Protein AF-A0A9W9PLI8-F1 (afdb_monomer)

Structure (mmCIF, N/CA/C/O backbone):
data_AF-A0A9W9PLI8-F1
#
_entry.id   AF-A0A9W9PLI8-F1
#
loop_
_atom_site.group_PDB
_atom_site.id
_atom_site.type_symbol
_atom_site.label_atom_id
_atom_site.label_alt_id
_atom_site.label_comp_id
_atom_site.label_asym_id
_atom_site.label_entity_id
_atom_site.label_seq_id
_atom_site.pdbx_PDB_ins_code
_atom_site.Cartn_x
_atom_site.Cartn_y
_atom_site.Cartn_z
_atom_site.occupancy
_atom_site.B_iso_or_equiv
_atom_site.auth_seq_id
_atom_site.auth_comp_id
_atom_site.auth_asym_id
_atom_site.auth_atom_id
_atom_site.pdbx_PDB_model_num
ATOM 1 N N . MET A 1 1 ? 9.703 -9.832 -34.425 1.00 43.72 1 MET A N 1
ATOM 2 C CA . MET A 1 1 ? 8.664 -8.792 -34.604 1.00 43.72 1 MET A CA 1
ATOM 3 C C . MET A 1 1 ? 9.185 -7.507 -33.975 1.00 43.72 1 MET A C 1
ATOM 5 O O . MET A 1 1 ? 9.674 -7.605 -32.854 1.00 43.72 1 MET A O 1
ATOM 9 N N . PRO A 1 2 ? 9.189 -6.352 -34.662 1.00 47.00 2 PRO A N 1
ATOM 10 C CA . PRO A 1 2 ? 9.728 -5.130 -34.085 1.00 47.00 2 PRO A CA 1
ATOM 11 C C . PRO A 1 2 ? 8.734 -4.582 -33.061 1.00 47.00 2 PRO A C 1
ATOM 13 O O . PRO A 1 2 ? 7.545 -4.443 -33.341 1.00 47.00 2 PRO A O 1
ATOM 16 N N . TYR A 1 3 ? 9.243 -4.326 -31.860 1.00 49.88 3 TYR A N 1
ATOM 17 C CA . TYR A 1 3 ? 8.557 -3.645 -30.771 1.00 49.88 3 TYR A CA 1
ATOM 18 C C . TYR A 1 3 ? 8.078 -2.293 -31.315 1.00 49.88 3 TYR A C 1
ATOM 20 O O . TYR A 1 3 ? 8.884 -1.387 -31.521 1.00 49.88 3 TYR A O 1
ATOM 28 N N . ALA A 1 4 ? 6.787 -2.173 -31.630 1.00 55.09 4 ALA A N 1
ATOM 29 C CA . ALA A 1 4 ? 6.178 -0.880 -31.892 1.00 55.09 4 ALA A CA 1
ATOM 30 C C . ALA A 1 4 ? 6.455 -0.036 -30.648 1.00 55.09 4 ALA A C 1
ATOM 32 O O . ALA A 1 4 ? 5.964 -0.356 -29.564 1.00 55.09 4 ALA A O 1
ATOM 33 N 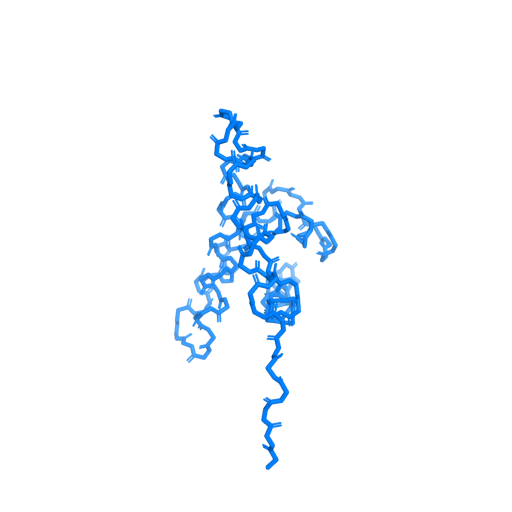N . ALA A 1 5 ? 7.350 0.943 -30.784 1.00 54.47 5 ALA A N 1
ATOM 34 C CA . ALA A 1 5 ? 7.805 1.777 -29.692 1.00 54.47 5 ALA A CA 1
ATOM 35 C C . ALA A 1 5 ? 6.570 2.372 -29.016 1.00 54.47 5 ALA A C 1
ATOM 37 O O . ALA A 1 5 ? 5.889 3.229 -29.581 1.00 54.47 5 ALA A O 1
ATOM 38 N N . ALA A 1 6 ? 6.253 1.864 -27.823 1.00 58.12 6 ALA A N 1
ATOM 39 C CA . ALA A 1 6 ? 5.240 2.452 -26.969 1.00 58.12 6 ALA A CA 1
ATOM 40 C C . ALA A 1 6 ? 5.519 3.966 -26.878 1.00 58.12 6 ALA A C 1
ATOM 42 O O . ALA A 1 6 ? 6.691 4.357 -26.940 1.00 58.12 6 ALA A O 1
ATOM 43 N N . PRO A 1 7 ? 4.500 4.834 -26.739 1.00 64.06 7 PRO A N 1
ATOM 44 C CA . PRO A 1 7 ? 4.666 6.288 -26.711 1.00 64.06 7 PRO A CA 1
ATOM 45 C C . PRO A 1 7 ? 5.276 6.763 -25.376 1.00 64.06 7 PRO A C 1
ATOM 47 O O . PRO A 1 7 ? 4.764 7.654 -24.702 1.00 64.06 7 PRO A O 1
ATOM 50 N N . LEU A 1 8 ? 6.404 6.160 -25.004 1.00 60.25 8 LEU A N 1
ATOM 51 C CA . LEU A 1 8 ? 7.262 6.451 -23.868 1.00 60.25 8 LEU A CA 1
ATOM 52 C C . LEU A 1 8 ? 7.647 7.937 -23.823 1.00 60.25 8 LEU A C 1
ATOM 54 O O . LEU A 1 8 ? 7.535 8.506 -22.743 1.00 60.25 8 LEU A O 1
ATOM 58 N N . PRO A 1 9 ? 7.957 8.628 -24.946 1.00 69.31 9 PRO A N 1
ATOM 59 C CA . PRO A 1 9 ? 8.263 10.059 -24.900 1.00 69.31 9 PRO A CA 1
ATOM 60 C C . PRO A 1 9 ? 7.057 10.908 -24.487 1.00 69.31 9 PRO A C 1
ATOM 62 O O . PRO A 1 9 ? 7.184 11.866 -23.730 1.00 69.31 9 PRO A O 1
ATOM 65 N N . LYS A 1 10 ? 5.853 10.532 -24.941 1.00 68.81 10 LYS A N 1
ATOM 66 C CA . LYS A 1 10 ? 4.618 11.233 -24.571 1.00 68.81 10 LYS A CA 1
ATOM 67 C C . LYS A 1 10 ? 4.297 11.031 -23.093 1.00 68.81 10 LYS A C 1
ATOM 69 O O . LYS A 1 10 ? 3.833 11.960 -22.437 1.00 68.81 10 LYS A O 1
ATOM 74 N N . LEU A 1 11 ? 4.576 9.837 -22.574 1.00 65.31 11 LEU A N 1
ATOM 75 C CA . LEU A 1 11 ? 4.446 9.528 -21.156 1.00 65.31 11 LEU A CA 1
ATOM 76 C C . LEU A 1 11 ? 5.444 10.335 -20.313 1.00 65.31 11 LEU A C 1
ATOM 78 O O . LEU A 1 11 ? 5.052 10.881 -19.285 1.00 65.31 11 LEU A O 1
ATOM 82 N N . THR A 1 12 ? 6.693 10.475 -20.766 1.00 77.38 12 THR A N 1
ATOM 83 C CA . THR A 1 12 ? 7.717 11.290 -20.093 1.00 77.38 12 THR A CA 1
ATOM 84 C C . THR A 1 12 ? 7.303 12.757 -19.989 1.00 77.38 12 THR A C 1
ATOM 86 O O . THR A 1 12 ? 7.422 13.348 -18.917 1.00 77.38 12 THR A O 1
ATOM 89 N N . GLU A 1 13 ? 6.751 13.332 -21.058 1.00 77.06 13 GLU A N 1
ATOM 90 C CA . GLU A 1 13 ? 6.260 14.716 -21.043 1.00 77.06 13 GLU A CA 1
ATOM 91 C C . GLU A 1 13 ? 5.070 14.901 -20.089 1.00 77.06 13 GLU A C 1
ATOM 93 O O . GLU A 1 13 ? 5.031 15.853 -19.308 1.00 77.06 13 GLU A O 1
ATOM 98 N N . LEU A 1 14 ? 4.126 13.954 -20.072 1.00 74.94 14 LEU A N 1
ATOM 99 C CA . LEU A 1 14 ? 2.987 14.006 -19.150 1.00 74.94 14 LEU A CA 1
ATOM 100 C C . LEU A 1 14 ? 3.422 13.851 -17.686 1.00 74.94 14 LEU A C 1
ATOM 102 O O . LEU A 1 14 ? 2.916 14.569 -16.823 1.00 74.94 14 LEU A O 1
ATOM 106 N N . LEU A 1 15 ? 4.391 12.973 -17.410 1.00 76.50 15 LEU A N 1
ATOM 107 C CA . LEU A 1 15 ? 4.984 12.813 -16.081 1.00 76.50 15 LEU A CA 1
ATOM 108 C C . LEU A 1 15 ? 5.663 14.102 -15.619 1.00 76.50 15 LEU A C 1
ATOM 110 O O . LEU A 1 15 ? 5.428 14.554 -14.500 1.00 76.50 15 LEU A O 1
ATOM 114 N N . LYS A 1 16 ? 6.457 14.729 -16.490 1.00 80.12 16 LYS A N 1
ATOM 115 C CA . LYS A 1 16 ? 7.177 15.968 -16.178 1.00 80.12 16 LYS A CA 1
ATOM 116 C C . LYS A 1 16 ? 6.218 17.112 -15.832 1.00 80.12 16 LYS A C 1
ATOM 118 O O . LYS A 1 16 ? 6.425 17.793 -14.831 1.00 80.12 16 LYS A O 1
ATOM 123 N N . ILE A 1 17 ? 5.136 17.279 -16.597 1.00 78.44 17 ILE A N 1
ATOM 124 C CA . ILE A 1 17 ? 4.108 18.306 -16.342 1.00 78.44 17 ILE A CA 1
ATOM 125 C C . ILE A 1 17 ? 3.394 18.063 -15.008 1.00 78.44 17 ILE A C 1
ATOM 127 O O . ILE A 1 17 ? 3.206 18.996 -14.224 1.00 78.44 17 ILE A O 1
ATOM 131 N N . GLN A 1 18 ? 3.016 16.816 -14.722 1.00 71.38 18 GLN A N 1
ATOM 132 C CA . GLN A 1 18 ? 2.336 16.463 -13.474 1.00 71.38 18 GLN A CA 1
ATOM 133 C C . GLN A 1 18 ? 3.243 16.693 -12.260 1.00 71.38 18 GLN A C 1
ATOM 135 O O . GLN A 1 18 ? 2.815 17.309 -11.288 1.00 71.38 18 GLN A O 1
ATOM 140 N N . ILE A 1 19 ? 4.516 16.294 -12.344 1.00 72.94 19 ILE A N 1
ATOM 141 C CA . ILE A 1 19 ? 5.511 16.511 -11.284 1.00 72.94 19 ILE A CA 1
ATOM 142 C C . ILE A 1 19 ? 5.690 18.005 -11.005 1.00 72.94 19 ILE A C 1
ATOM 144 O O . ILE A 1 19 ? 5.610 18.422 -9.853 1.00 72.94 19 ILE A O 1
ATOM 148 N N . LEU A 1 20 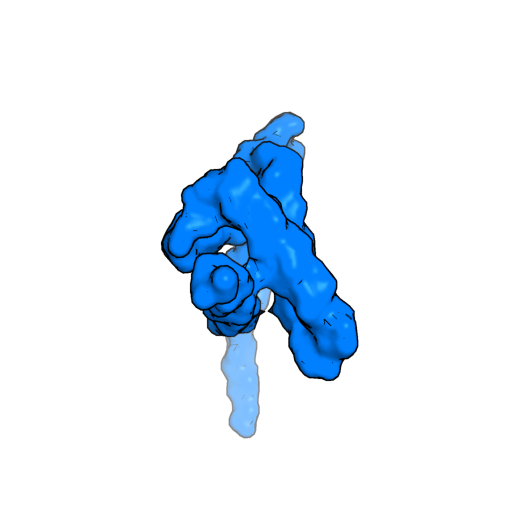? 5.865 18.829 -12.041 1.00 74.44 20 LEU A N 1
ATOM 149 C CA . LEU A 1 20 ? 6.019 20.277 -11.870 1.00 74.44 20 LEU A CA 1
ATOM 150 C C . LEU A 1 20 ? 4.762 20.928 -11.274 1.00 74.44 20 LEU A C 1
ATOM 152 O O . LEU A 1 20 ? 4.875 21.846 -10.466 1.00 74.44 20 LEU A O 1
ATOM 156 N N . THR A 1 21 ? 3.575 20.422 -11.614 1.00 67.38 21 THR A N 1
ATOM 157 C CA . THR A 1 21 ? 2.285 20.887 -11.067 1.00 67.38 21 THR A CA 1
ATOM 158 C C . THR A 1 21 ? 2.096 20.493 -9.598 1.00 67.38 21 THR A C 1
ATOM 160 O O . THR A 1 21 ? 1.515 21.240 -8.814 1.00 67.38 21 THR A O 1
ATOM 163 N N . ILE A 1 22 ? 2.589 19.316 -9.213 1.00 60.97 22 ILE A N 1
ATOM 164 C CA . ILE A 1 22 ? 2.547 18.817 -7.835 1.00 60.97 22 ILE A CA 1
ATOM 165 C C . ILE A 1 22 ? 3.559 19.569 -6.963 1.00 60.97 22 ILE A C 1
ATOM 167 O O . ILE A 1 22 ? 3.2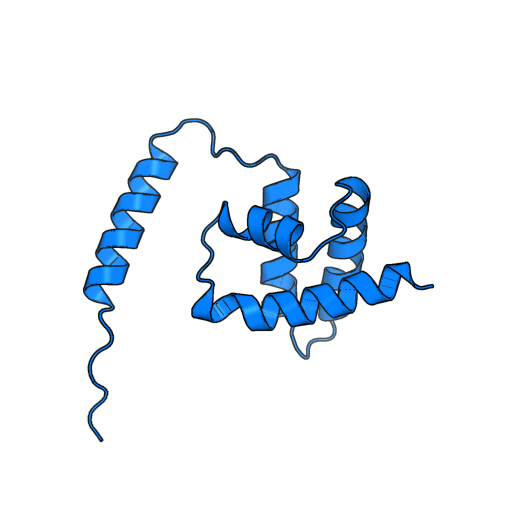10 19.991 -5.867 1.00 60.97 22 ILE A O 1
ATOM 171 N N . LEU A 1 23 ? 4.780 19.793 -7.460 1.00 63.28 23 LEU A N 1
ATOM 172 C CA . LEU A 1 23 ? 5.848 20.493 -6.733 1.00 63.28 23 LEU A CA 1
ATOM 173 C C . LEU A 1 23 ? 5.589 21.997 -6.563 1.00 63.28 23 LEU A C 1
ATOM 175 O O . LEU A 1 23 ? 6.115 22.608 -5.639 1.00 63.28 23 LEU A O 1
ATOM 179 N N . SER A 1 24 ? 4.781 22.598 -7.438 1.00 64.31 24 SER A N 1
ATOM 180 C CA . SER A 1 24 ? 4.368 24.005 -7.328 1.00 64.31 24 SER A CA 1
ATOM 181 C C . SER A 1 24 ? 3.204 24.222 -6.353 1.00 64.31 24 SER A C 1
ATOM 183 O O . SER A 1 24 ? 2.871 25.370 -6.054 1.00 64.31 24 SER A O 1
ATOM 185 N N . LYS A 1 25 ? 2.606 23.151 -5.810 1.00 55.25 25 LYS A N 1
ATOM 186 C CA . LYS A 1 25 ? 1.632 23.235 -4.717 1.00 55.25 25 LYS A CA 1
ATOM 187 C C . LYS A 1 25 ? 2.341 22.957 -3.384 1.00 55.25 25 LYS A C 1
ATOM 189 O O . LYS A 1 25 ? 2.861 21.861 -3.205 1.00 55.25 25 LYS A O 1
ATOM 194 N N . PRO A 1 26 ? 2.335 23.903 -2.423 1.00 51.44 26 PRO A N 1
ATOM 195 C CA . PRO A 1 26 ? 3.095 23.784 -1.171 1.00 51.44 26 PRO A CA 1
ATOM 196 C C . PRO A 1 26 ? 2.618 22.638 -0.267 1.00 51.44 26 PRO A C 1
ATOM 198 O O . PRO A 1 26 ? 3.327 22.236 0.648 1.00 51.44 26 PRO A O 1
ATOM 201 N N . PHE A 1 27 ? 1.434 22.091 -0.543 1.00 54.97 27 PHE A N 1
ATOM 202 C CA . PHE A 1 27 ? 0.893 20.909 0.104 1.00 54.97 27 PHE A CA 1
ATOM 203 C C . PHE A 1 27 ? 0.456 19.922 -0.977 1.00 54.97 27 PHE A C 1
ATOM 205 O O . PHE A 1 27 ? -0.511 20.165 -1.705 1.00 54.97 27 PHE A O 1
ATOM 212 N N . LEU A 1 28 ? 1.152 18.787 -1.075 1.00 56.19 28 LEU A N 1
ATOM 213 C CA . LEU A 1 28 ? 0.542 17.586 -1.635 1.00 56.19 28 LEU A CA 1
ATOM 214 C C . LEU A 1 28 ? -0.749 17.336 -0.834 1.00 56.19 28 LEU A C 1
ATOM 216 O O . LEU A 1 28 ? -0.686 17.327 0.395 1.00 56.19 28 LEU A O 1
ATOM 220 N N . PRO A 1 29 ? -1.915 17.138 -1.470 1.00 56.22 29 PRO A N 1
ATOM 221 C CA . PRO A 1 29 ? -3.177 16.858 -0.781 1.00 56.22 29 PRO A CA 1
ATOM 222 C C . PRO A 1 29 ? -3.214 15.406 -0.270 1.00 56.22 29 PRO A C 1
ATOM 224 O O . PRO A 1 29 ? -4.198 14.689 -0.450 1.00 56.22 29 PRO A O 1
ATOM 227 N N . LEU A 1 30 ? -2.103 14.944 0.299 1.00 59.78 30 LEU A N 1
ATOM 228 C CA . LEU A 1 30 ? -2.000 13.675 0.985 1.00 59.78 30 LEU A CA 1
ATOM 229 C C . LEU A 1 30 ? -1.739 13.956 2.454 1.00 59.78 30 LEU A C 1
ATOM 231 O O . LEU A 1 30 ? -0.725 14.537 2.835 1.00 59.78 30 LEU A O 1
ATOM 235 N N . ASP A 1 31 ? -2.684 13.518 3.265 1.00 78.62 31 ASP A N 1
ATOM 236 C CA . ASP A 1 31 ? -2.458 13.276 4.675 1.00 78.62 31 ASP A CA 1
ATOM 237 C C . ASP A 1 31 ? -1.354 12.219 4.855 1.00 78.62 31 ASP A C 1
ATOM 239 O O . ASP A 1 31 ? -1.100 11.378 3.987 1.00 78.62 31 ASP A O 1
ATOM 243 N N . ALA A 1 32 ? -0.675 12.247 6.006 1.00 82.06 32 ALA A N 1
ATOM 244 C CA . ALA A 1 32 ? 0.375 11.278 6.330 1.00 82.06 32 ALA A CA 1
ATOM 245 C C . ALA A 1 32 ? -0.115 9.819 6.196 1.00 82.06 32 ALA A C 1
ATOM 247 O O . ALA A 1 32 ? 0.655 8.932 5.833 1.00 82.06 32 ALA A O 1
ATOM 248 N N . GLN A 1 33 ? -1.412 9.593 6.423 1.00 86.75 33 GLN A N 1
ATOM 249 C CA . GLN A 1 33 ? -2.080 8.305 6.256 1.00 86.75 33 GLN A CA 1
ATOM 250 C C . GLN A 1 33 ? -2.128 7.857 4.791 1.00 86.75 33 GLN A C 1
ATOM 252 O O . GLN A 1 33 ? -1.754 6.723 4.499 1.00 86.75 33 GLN A O 1
ATOM 257 N N . GLY A 1 34 ? -2.512 8.728 3.851 1.00 89.19 34 GLY A N 1
ATOM 258 C CA . GLY A 1 34 ? -2.523 8.399 2.425 1.00 89.19 34 GLY A CA 1
ATOM 259 C C . GLY A 1 34 ? -1.134 8.064 1.879 1.00 89.19 34 GLY A C 1
ATOM 260 O O . GLY A 1 34 ? -0.992 7.131 1.086 1.00 89.19 34 GLY A O 1
ATOM 261 N N . ILE A 1 35 ? -0.098 8.768 2.351 1.00 89.19 35 ILE A N 1
ATOM 262 C CA . ILE A 1 35 ? 1.301 8.456 2.010 1.00 89.19 35 ILE A CA 1
ATOM 263 C C . ILE A 1 35 ? 1.694 7.088 2.568 1.00 89.19 35 ILE A C 1
ATOM 265 O O . ILE A 1 35 ? 2.265 6.270 1.847 1.00 89.19 35 ILE A O 1
ATOM 269 N N . LEU A 1 36 ? 1.372 6.815 3.834 1.00 90.44 36 LEU A N 1
ATOM 270 C CA . LEU A 1 36 ? 1.691 5.541 4.473 1.00 90.44 36 LEU A CA 1
ATOM 271 C C . LEU A 1 36 ? 1.000 4.364 3.769 1.00 90.44 36 LEU A C 1
ATOM 273 O O . LEU A 1 36 ? 1.654 3.363 3.478 1.00 90.44 36 LEU A O 1
ATOM 277 N N . ILE A 1 37 ? -0.283 4.511 3.424 1.00 93.62 37 ILE A N 1
ATOM 278 C CA . ILE A 1 37 ? -1.042 3.534 2.631 1.00 93.62 37 ILE A CA 1
ATOM 279 C C . ILE A 1 37 ? -0.336 3.265 1.298 1.00 93.62 37 ILE A C 1
ATOM 281 O O . ILE A 1 37 ? -0.144 2.107 0.921 1.00 93.62 37 ILE A O 1
ATOM 285 N N . TRP A 1 38 ? 0.096 4.315 0.596 1.00 93.81 38 TRP A N 1
ATOM 286 C CA . TRP A 1 38 ? 0.802 4.166 -0.675 1.00 93.81 38 TRP A CA 1
ATOM 287 C C . TRP A 1 38 ? 2.141 3.430 -0.515 1.00 93.81 38 TRP A C 1
ATOM 289 O O . TRP A 1 38 ? 2.392 2.466 -1.239 1.00 93.81 38 TRP A O 1
ATOM 299 N N . ILE A 1 39 ? 2.967 3.818 0.465 1.00 93.88 39 ILE A N 1
ATOM 300 C CA . ILE A 1 39 ? 4.276 3.192 0.728 1.00 93.88 39 ILE A CA 1
ATOM 301 C C . ILE A 1 39 ? 4.111 1.707 1.055 1.00 93.88 39 ILE A C 1
ATOM 303 O O . ILE A 1 39 ? 4.815 0.871 0.488 1.00 93.88 39 ILE A O 1
ATOM 307 N N . LEU A 1 40 ? 3.174 1.368 1.943 1.00 94.75 40 LEU A N 1
ATOM 308 C CA . LEU A 1 40 ? 2.904 -0.016 2.331 1.00 94.75 40 LEU A CA 1
ATOM 309 C C . LEU A 1 40 ? 2.381 -0.846 1.157 1.00 94.75 40 LEU A C 1
ATOM 311 O O . LEU A 1 40 ? 2.749 -2.010 1.024 1.00 94.75 40 LEU A O 1
ATOM 315 N N . THR A 1 41 ? 1.588 -0.242 0.272 1.00 95.88 41 THR A N 1
ATOM 316 C CA . THR A 1 41 ? 1.086 -0.913 -0.933 1.00 95.88 41 THR A CA 1
ATOM 317 C C . THR A 1 41 ? 2.213 -1.221 -1.911 1.00 95.88 41 THR A C 1
ATOM 319 O O . THR A 1 41 ? 2.352 -2.361 -2.350 1.00 95.88 41 THR A O 1
ATOM 322 N N . VAL A 1 42 ? 3.050 -0.233 -2.240 1.00 94.00 42 VAL A N 1
ATOM 323 C CA . VAL A 1 42 ? 4.192 -0.435 -3.148 1.00 94.00 42 VAL A CA 1
ATOM 324 C C . VAL A 1 42 ? 5.189 -1.422 -2.546 1.00 94.00 42 VAL A C 1
ATOM 326 O O . VAL A 1 42 ? 5.633 -2.337 -3.237 1.00 94.00 42 VAL A O 1
ATOM 329 N N . GLY A 1 43 ? 5.492 -1.290 -1.253 1.00 92.62 43 GLY A N 1
ATOM 330 C CA . GLY A 1 43 ? 6.340 -2.233 -0.528 1.00 92.62 43 GLY A CA 1
ATOM 331 C C . GLY A 1 43 ? 5.772 -3.651 -0.542 1.00 92.62 43 GLY A C 1
ATOM 332 O O . GLY A 1 43 ? 6.501 -4.593 -0.837 1.00 92.62 43 GLY A O 1
ATOM 333 N N . GLY A 1 44 ? 4.462 -3.800 -0.332 1.00 94.81 44 GLY A N 1
ATOM 334 C CA . GLY A 1 44 ? 3.761 -5.077 -0.434 1.00 94.81 44 GLY A CA 1
ATOM 335 C C . GLY A 1 44 ? 3.864 -5.692 -1.828 1.00 94.81 44 GLY A C 1
ATOM 336 O O . GLY A 1 44 ? 4.203 -6.868 -1.941 1.00 94.81 44 GLY A O 1
ATOM 337 N N . ILE A 1 45 ? 3.651 -4.901 -2.885 1.00 93.25 45 ILE A N 1
ATOM 338 C CA . ILE A 1 45 ? 3.791 -5.336 -4.286 1.00 93.25 45 ILE A CA 1
ATOM 339 C C . ILE A 1 45 ? 5.213 -5.824 -4.575 1.00 93.25 45 ILE A C 1
ATOM 341 O O . ILE A 1 45 ? 5.376 -6.911 -5.121 1.00 93.25 45 ILE A O 1
ATOM 345 N N . VAL A 1 46 ? 6.235 -5.053 -4.191 1.00 93.62 46 VAL A N 1
ATOM 346 C CA . VAL A 1 46 ? 7.647 -5.415 -4.408 1.00 93.62 46 VAL A CA 1
ATOM 347 C C . VAL A 1 46 ? 8.050 -6.635 -3.576 1.00 93.62 46 VAL A C 1
ATOM 349 O O . VAL A 1 46 ? 8.866 -7.436 -4.016 1.00 93.62 46 VAL A O 1
ATOM 352 N N . ALA A 1 47 ? 7.465 -6.801 -2.390 1.00 93.44 47 ALA A N 1
ATOM 353 C CA . ALA A 1 47 ? 7.717 -7.929 -1.502 1.00 93.44 47 ALA A CA 1
ATOM 354 C C . ALA A 1 47 ? 6.987 -9.221 -1.913 1.00 93.44 47 ALA A C 1
ATOM 356 O O . ALA A 1 47 ? 7.000 -10.170 -1.126 1.00 93.44 47 ALA A O 1
ATOM 357 N N . VAL A 1 48 ? 6.348 -9.278 -3.089 1.00 90.75 48 VAL A N 1
ATOM 358 C CA . VAL A 1 48 ? 5.731 -10.510 -3.609 1.00 90.75 48 VAL A CA 1
ATOM 359 C C . VAL A 1 48 ? 6.730 -11.672 -3.582 1.00 90.75 48 VAL A C 1
ATOM 361 O O . VAL A 1 48 ? 7.914 -11.480 -3.848 1.00 90.75 48 VAL A O 1
ATOM 364 N N . ASP A 1 49 ? 6.264 -12.854 -3.177 1.00 89.94 49 ASP A N 1
ATOM 365 C CA . ASP A 1 49 ? 7.077 -14.071 -3.012 1.00 89.94 49 ASP A CA 1
ATOM 366 C C . ASP A 1 49 ? 8.267 -13.942 -2.041 1.00 89.94 49 ASP A C 1
ATOM 368 O O . ASP A 1 49 ? 9.191 -14.755 -2.050 1.00 89.94 49 ASP A O 1
ATOM 372 N N . THR A 1 50 ? 8.244 -12.942 -1.154 1.00 93.50 50 THR A N 1
ATOM 373 C CA . THR A 1 50 ? 9.229 -12.800 -0.076 1.00 93.50 50 THR A CA 1
ATOM 374 C C . THR A 1 50 ? 8.600 -13.021 1.294 1.00 93.50 50 THR A C 1
ATOM 376 O O . THR A 1 50 ? 7.438 -12.691 1.534 1.00 93.50 50 THR A O 1
ATOM 379 N N . GLU A 1 51 ? 9.416 -13.451 2.257 1.00 91.38 51 GLU A N 1
ATOM 380 C CA . GLU A 1 51 ? 9.028 -13.576 3.673 1.00 91.38 51 GLU A CA 1
ATOM 381 C C . GLU A 1 51 ? 8.594 -12.242 4.309 1.00 91.38 51 GLU A C 1
ATOM 383 O O . GLU A 1 51 ? 8.028 -12.218 5.399 1.00 91.38 51 GLU A O 1
ATOM 388 N N . LYS A 1 52 ? 8.838 -11.112 3.630 1.00 89.81 52 LYS A N 1
ATOM 389 C CA . LYS A 1 52 ? 8.451 -9.777 4.097 1.00 89.81 52 LYS A CA 1
ATOM 390 C C . LYS A 1 52 ? 7.004 -9.422 3.738 1.00 89.81 52 LYS A C 1
ATOM 392 O O . LYS A 1 52 ? 6.449 -8.523 4.369 1.00 89.81 52 LYS A O 1
ATOM 397 N N . ARG A 1 53 ? 6.374 -10.109 2.770 1.00 92.81 53 ARG A N 1
ATOM 398 C CA . ARG A 1 53 ? 4.989 -9.841 2.322 1.00 92.81 53 ARG A CA 1
ATOM 399 C C . ARG A 1 53 ? 3.986 -9.788 3.483 1.00 92.81 53 ARG 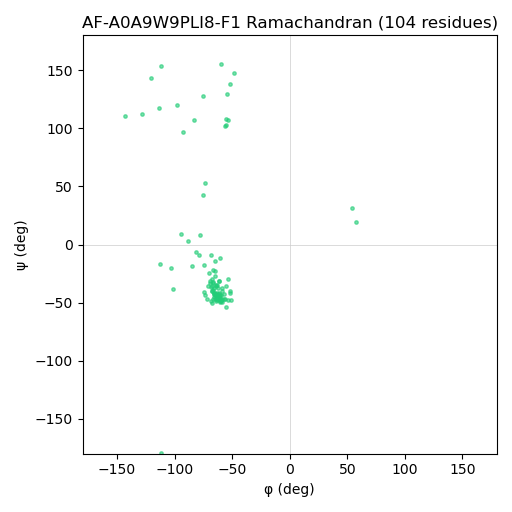A C 1
ATOM 401 O O . ARG A 1 53 ? 3.269 -8.790 3.559 1.00 92.81 53 ARG A O 1
ATOM 408 N N . PRO A 1 54 ? 3.962 -10.746 4.434 1.00 93.81 54 PRO A N 1
ATOM 409 C CA . PRO A 1 54 ? 2.978 -10.733 5.517 1.00 93.81 54 PRO A CA 1
ATOM 410 C C . PRO A 1 54 ? 3.075 -9.498 6.421 1.00 93.81 54 PRO A C 1
ATOM 412 O O . PRO A 1 54 ? 2.055 -9.022 6.912 1.00 93.81 54 PRO A O 1
ATOM 415 N N . TRP A 1 55 ? 4.279 -8.942 6.611 1.00 94.12 55 TRP A N 1
ATOM 416 C CA . TRP A 1 55 ? 4.474 -7.724 7.404 1.00 94.12 55 TRP A CA 1
ATOM 417 C C . TRP A 1 55 ? 3.809 -6.510 6.746 1.00 94.12 55 TRP A C 1
ATOM 419 O O . TRP A 1 55 ? 3.134 -5.736 7.424 1.00 94.12 55 TRP A O 1
ATOM 429 N N . PHE A 1 56 ? 3.948 -6.375 5.422 1.00 94.62 56 PHE A N 1
ATOM 430 C CA . PHE A 1 56 ? 3.275 -5.316 4.668 1.00 94.62 56 PHE A CA 1
ATOM 431 C C . PHE A 1 56 ? 1.759 -5.488 4.689 1.00 94.62 56 PHE A C 1
ATOM 433 O O . PHE A 1 56 ? 1.064 -4.503 4.906 1.00 94.62 56 PHE A O 1
ATOM 440 N N . VAL A 1 57 ? 1.253 -6.715 4.520 1.00 95.50 57 VAL A N 1
ATOM 441 C CA . VAL A 1 57 ? -0.192 -6.997 4.578 1.00 95.50 57 VAL A CA 1
ATOM 442 C C . VAL A 1 57 ? -0.753 -6.620 5.951 1.00 95.50 57 VAL A C 1
ATOM 444 O O . VAL A 1 57 ? -1.721 -5.873 6.010 1.00 95.50 57 VAL A O 1
ATOM 447 N N . ALA A 1 58 ? -0.114 -7.045 7.047 1.00 94.06 58 ALA A N 1
ATOM 448 C CA . ALA A 1 58 ? -0.559 -6.716 8.405 1.00 94.06 58 ALA A CA 1
ATOM 449 C C . ALA A 1 58 ? -0.574 -5.202 8.672 1.00 94.06 58 ALA A C 1
ATOM 451 O O . ALA A 1 58 ? -1.584 -4.655 9.100 1.00 94.06 58 ALA A O 1
ATOM 452 N N . ARG A 1 59 ? 0.520 -4.495 8.355 1.00 95.62 59 ARG A N 1
ATOM 453 C CA . ARG A 1 59 ? 0.591 -3.038 8.562 1.00 95.62 59 ARG A CA 1
ATOM 454 C C . ARG A 1 59 ? -0.361 -2.263 7.666 1.00 95.62 59 ARG A C 1
ATOM 456 O O . ARG A 1 59 ? -0.861 -1.217 8.074 1.00 95.62 59 ARG A O 1
ATOM 463 N N . LEU A 1 60 ? -0.599 -2.759 6.453 1.00 95.25 60 LEU A N 1
ATOM 464 C CA . LEU A 1 60 ? -1.588 -2.189 5.553 1.00 95.25 60 LEU A CA 1
ATOM 465 C C . LEU A 1 60 ? -3.005 -2.405 6.098 1.00 95.25 60 LEU A C 1
ATOM 467 O O . LEU A 1 60 ? -3.791 -1.467 6.048 1.00 95.25 60 LEU A O 1
ATOM 471 N N . GLY A 1 61 ? -3.293 -3.575 6.675 1.00 94.88 61 GLY A N 1
ATOM 472 C CA . GLY A 1 61 ? -4.531 -3.872 7.400 1.00 94.88 61 GLY A CA 1
ATOM 473 C C . GLY A 1 61 ? -4.808 -2.885 8.531 1.00 94.88 61 GLY A C 1
ATOM 474 O O . GLY A 1 61 ? -5.849 -2.227 8.514 1.00 94.88 61 GLY A O 1
ATOM 475 N N . ASP A 1 62 ? -3.838 -2.697 9.431 1.00 93.06 62 ASP A N 1
ATOM 476 C CA . ASP A 1 62 ? -3.948 -1.777 10.575 1.00 93.06 62 ASP A CA 1
ATOM 477 C C . ASP A 1 62 ? -4.348 -0.352 10.127 1.00 93.06 62 ASP A C 1
ATOM 479 O O . ASP A 1 62 ? -5.259 0.274 10.679 1.00 93.06 62 ASP A O 1
ATOM 483 N N . ILE A 1 63 ? -3.669 0.184 9.101 1.00 92.19 63 ILE A N 1
ATOM 484 C CA . ILE A 1 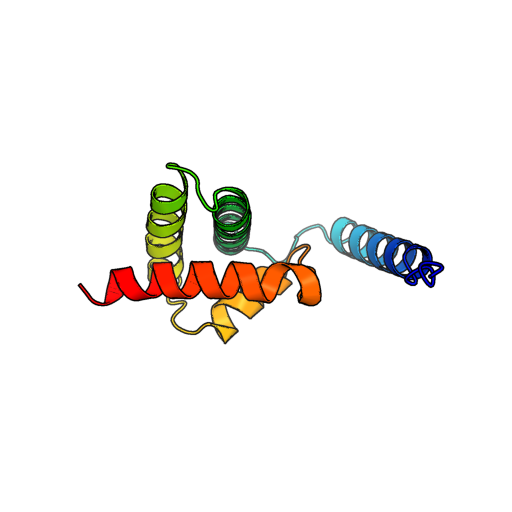63 ? -3.896 1.565 8.658 1.00 92.19 63 ILE A CA 1
ATOM 485 C C . ILE A 1 63 ? -5.215 1.712 7.889 1.00 92.19 63 ILE A C 1
ATOM 487 O O . ILE A 1 63 ? -5.930 2.688 8.122 1.00 92.19 63 ILE A O 1
ATOM 491 N N . VAL A 1 64 ? -5.580 0.765 7.014 1.00 93.69 64 VAL A N 1
ATOM 492 C CA . VAL A 1 64 ? -6.833 0.865 6.240 1.00 93.69 64 VAL A CA 1
ATOM 493 C C . VAL A 1 64 ? -8.057 0.694 7.134 1.00 93.69 64 VAL A C 1
ATOM 495 O O . VAL A 1 64 ? -9.051 1.389 6.918 1.00 93.69 64 VAL A O 1
ATOM 498 N N . GLU A 1 65 ? -7.962 -0.126 8.184 1.00 92.50 65 GLU A N 1
ATOM 499 C CA . GLU A 1 65 ? -8.989 -0.225 9.223 1.00 92.50 65 GLU A CA 1
ATOM 500 C C . GLU A 1 65 ? -9.128 1.096 9.991 1.00 92.50 65 GLU A C 1
ATOM 502 O O . GLU A 1 65 ? -10.232 1.639 10.084 1.00 92.50 65 GLU A O 1
ATOM 507 N N . SER A 1 66 ? -8.012 1.684 10.442 1.00 90.19 66 SER A N 1
ATOM 508 C CA . SER A 1 66 ? -8.029 2.972 11.154 1.00 90.19 66 SER A CA 1
ATOM 509 C C . SER A 1 66 ? -8.590 4.128 10.310 1.00 90.19 66 SER A C 1
ATOM 511 O O . SER A 1 66 ? -9.241 5.031 10.834 1.00 90.19 66 SER A O 1
ATOM 513 N N . CYS A 1 67 ? -8.391 4.075 8.990 1.00 88.38 67 CYS A N 1
ATOM 514 C CA . CYS A 1 67 ? -8.917 5.042 8.027 1.00 88.38 67 CYS A CA 1
ATOM 515 C C . CYS A 1 67 ? -10.328 4.688 7.519 1.00 88.38 67 CYS A C 1
ATOM 517 O O . CYS A 1 67 ? -10.851 5.392 6.654 1.00 88.38 67 CYS A O 1
ATOM 519 N N . SER A 1 68 ? -10.950 3.614 8.024 1.00 91.75 68 SER A N 1
ATOM 520 C CA . SER A 1 68 ? -12.261 3.115 7.578 1.00 91.75 68 SER A CA 1
ATOM 521 C C . SER A 1 68 ? -12.356 2.857 6.066 1.00 91.75 68 SER A C 1
ATOM 523 O O . SER A 1 68 ? -13.425 2.984 5.468 1.00 91.75 68 SER A O 1
ATOM 525 N N . VAL A 1 69 ? -11.246 2.469 5.437 1.00 93.19 69 VAL A N 1
ATOM 526 C CA . VAL A 1 69 ? -11.194 2.103 4.020 1.00 93.19 69 VAL A CA 1
ATOM 527 C C . VAL A 1 69 ? -11.631 0.649 3.900 1.00 93.19 69 VAL A C 1
ATOM 529 O O . VAL A 1 69 ? -10.905 -0.259 4.293 1.00 93.19 69 VAL A O 1
ATOM 532 N N . ARG A 1 70 ? -12.837 0.424 3.373 1.00 92.38 70 ARG A N 1
ATOM 533 C CA . ARG A 1 70 ? -13.460 -0.918 3.334 1.00 92.38 70 ARG A CA 1
ATOM 534 C C . ARG A 1 70 ? -13.612 -1.494 1.937 1.00 92.38 70 ARG A C 1
ATOM 536 O O . ARG A 1 70 ? -13.827 -2.688 1.772 1.00 92.38 70 ARG A O 1
ATOM 543 N N . GLU A 1 71 ? -13.506 -0.645 0.925 1.00 94.06 71 GLU A N 1
ATOM 544 C CA . GLU A 1 71 ? -13.760 -1.014 -0.461 1.00 94.06 71 GLU A CA 1
ATOM 545 C C . GLU A 1 71 ? -12.521 -0.780 -1.314 1.00 94.06 71 GLU A C 1
ATOM 547 O O . GLU A 1 71 ? -11.830 0.235 -1.178 1.00 94.06 71 GLU A O 1
ATOM 552 N N . TRP A 1 72 ? -12.308 -1.677 -2.276 1.00 94.25 72 TRP A N 1
ATOM 553 C CA . TRP A 1 72 ? -11.237 -1.552 -3.260 1.00 94.25 72 TRP A CA 1
ATOM 554 C C . TRP A 1 72 ? -11.242 -0.184 -3.960 1.00 94.25 72 TRP A C 1
ATOM 556 O O . TRP A 1 72 ? -10.193 0.431 -4.117 1.00 94.25 72 TRP A O 1
ATOM 566 N N . GLU A 1 73 ? -12.411 0.348 -4.326 1.00 94.88 73 GLU A N 1
ATOM 567 C CA . GLU A 1 73 ? -12.501 1.643 -5.014 1.00 94.88 73 GLU A CA 1
ATOM 568 C C . GLU A 1 73 ? -12.089 2.830 -4.129 1.00 94.88 73 GLU A C 1
ATOM 570 O O . GLU A 1 73 ? -11.557 3.824 -4.631 1.00 94.88 73 GLU A O 1
ATOM 575 N N . GLN A 1 74 ? -12.286 2.741 -2.811 1.00 93.75 74 GLN A N 1
ATOM 576 C CA . GLN A 1 74 ? -11.820 3.755 -1.859 1.00 93.75 74 GLN A CA 1
ATOM 577 C C . GLN A 1 74 ? -10.297 3.692 -1.728 1.00 93.75 74 GLN A C 1
ATOM 579 O O . GLN A 1 74 ? -9.618 4.712 -1.868 1.00 93.75 74 GLN A O 1
ATOM 584 N N . PHE A 1 75 ? -9.764 2.484 -1.558 1.00 94.00 75 PHE A N 1
ATOM 585 C CA . PHE A 1 75 ? -8.331 2.219 -1.493 1.00 94.00 75 PHE A CA 1
ATOM 586 C C . PHE A 1 75 ? -7.606 2.683 -2.764 1.00 94.00 75 PHE A C 1
ATOM 588 O O . PHE A 1 75 ? -6.673 3.486 -2.718 1.00 94.00 75 PHE A O 1
ATOM 595 N N . LYS A 1 76 ? -8.117 2.294 -3.932 1.00 93.81 76 LYS A N 1
ATOM 596 C CA . LYS A 1 76 ? -7.605 2.692 -5.246 1.00 93.81 76 LYS A CA 1
ATOM 597 C C . LYS A 1 76 ? -7.614 4.205 -5.453 1.00 93.81 76 LYS A C 1
ATOM 599 O O . LYS A 1 76 ? -6.690 4.759 -6.053 1.00 93.81 76 LYS A O 1
ATOM 604 N N . ARG A 1 77 ? -8.643 4.897 -4.953 1.00 91.56 77 ARG A N 1
ATOM 605 C CA . ARG A 1 77 ? -8.727 6.363 -5.010 1.00 91.56 77 ARG A CA 1
ATOM 606 C C . ARG A 1 77 ? -7.614 7.028 -4.208 1.00 91.56 77 ARG A C 1
ATOM 608 O O . ARG A 1 77 ? -7.141 8.070 -4.645 1.00 91.56 77 ARG A O 1
ATOM 615 N N . ILE A 1 78 ? -7.191 6.441 -3.086 1.00 90.88 78 ILE A N 1
ATOM 616 C CA . ILE A 1 78 ? -6.051 6.921 -2.289 1.00 90.88 78 ILE A CA 1
ATOM 617 C C . ILE A 1 78 ? -4.749 6.715 -3.069 1.00 90.88 78 ILE A C 1
ATOM 619 O O . ILE A 1 78 ? -3.992 7.667 -3.241 1.00 90.88 78 ILE A O 1
ATOM 623 N N . LEU A 1 79 ? -4.529 5.521 -3.628 1.00 91.12 79 LEU A N 1
ATOM 624 C CA . LEU A 1 79 ? -3.306 5.205 -4.381 1.00 91.12 79 LEU A CA 1
ATOM 625 C C . LEU A 1 79 ? -3.093 6.128 -5.587 1.00 91.12 79 LEU A C 1
ATOM 627 O O . LEU 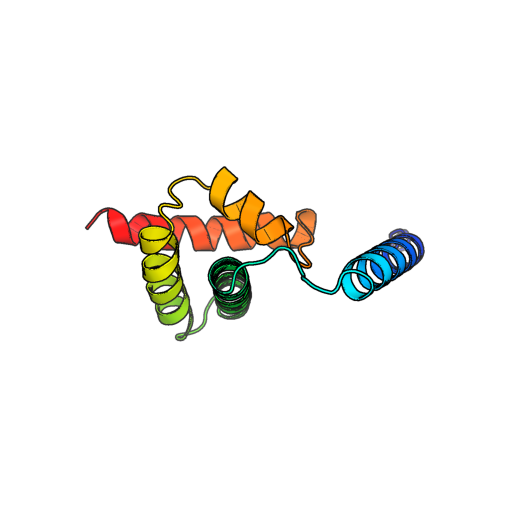A 1 79 ? -1.983 6.600 -5.823 1.00 91.12 79 LEU A O 1
ATOM 631 N N . ARG A 1 80 ? -4.174 6.455 -6.304 1.00 88.81 80 ARG A N 1
ATOM 632 C CA . ARG A 1 80 ? -4.159 7.370 -7.458 1.00 88.81 80 ARG A CA 1
ATOM 633 C C . ARG A 1 80 ? -3.868 8.833 -7.109 1.00 88.81 80 ARG A C 1
ATOM 635 O O . ARG A 1 80 ? -3.676 9.628 -8.026 1.00 88.81 80 ARG A O 1
ATOM 642 N N . ARG A 1 81 ? -3.838 9.210 -5.824 1.00 84.19 81 ARG A N 1
ATOM 643 C CA . ARG A 1 81 ? -3.398 10.554 -5.401 1.00 84.19 81 ARG A CA 1
ATOM 644 C C . ARG A 1 81 ? -1.879 10.724 -5.502 1.00 84.19 81 ARG A C 1
ATOM 646 O O . ARG A 1 81 ? -1.411 11.857 -5.516 1.00 84.19 81 ARG A O 1
ATOM 653 N N . MET A 1 82 ? -1.123 9.627 -5.586 1.00 79.88 82 MET A N 1
ATOM 654 C CA . MET A 1 82 ? 0.330 9.614 -5.786 1.00 79.88 82 MET A CA 1
ATOM 655 C C . MET A 1 82 ? 0.698 9.046 -7.162 1.00 79.88 82 MET A C 1
ATOM 657 O O . MET A 1 82 ? -0.174 8.682 -7.951 1.00 79.88 82 MET A O 1
ATOM 661 N N . LEU A 1 83 ? 2.003 8.968 -7.456 1.00 79.56 83 LEU A N 1
ATOM 662 C CA . LEU A 1 83 ? 2.516 8.341 -8.673 1.00 79.56 83 LEU A CA 1
ATOM 663 C C . LEU A 1 83 ? 2.008 6.892 -8.758 1.00 79.56 83 LEU A C 1
ATOM 665 O O . LEU A 1 83 ? 2.496 6.002 -8.063 1.00 79.56 83 LEU A O 1
ATOM 669 N N . TRP A 1 84 ? 0.996 6.671 -9.597 1.00 84.81 84 TRP A N 1
ATOM 670 C CA . TRP A 1 84 ? 0.334 5.383 -9.747 1.00 84.81 84 TRP A CA 1
ATOM 671 C C . TRP A 1 84 ? -0.046 5.146 -11.203 1.00 84.81 84 TRP A C 1
ATOM 673 O O . TRP A 1 84 ? -0.940 5.795 -11.749 1.00 84.81 84 TRP A O 1
ATOM 683 N N . LEU A 1 85 ? 0.625 4.191 -11.843 1.00 81.50 85 LEU A N 1
ATOM 684 C CA . LEU A 1 85 ? 0.285 3.767 -13.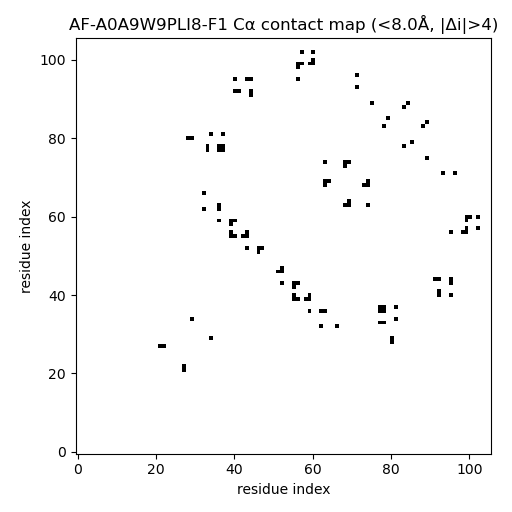193 1.00 81.50 85 LEU A CA 1
ATOM 685 C C . LEU A 1 85 ? -0.686 2.589 -13.105 1.00 81.50 85 LEU A C 1
ATOM 687 O O . LEU A 1 85 ? -0.269 1.446 -12.934 1.00 81.50 85 LEU A O 1
ATOM 691 N N . GLY A 1 86 ? -1.987 2.866 -13.221 1.00 81.56 86 GLY A N 1
ATOM 692 C CA . GLY A 1 86 ? -3.026 1.847 -13.025 1.00 81.56 86 GLY A CA 1
ATOM 693 C C . GLY A 1 86 ? -2.862 0.609 -13.916 1.00 81.56 86 GLY A C 1
ATOM 694 O O . GLY A 1 86 ? -3.061 -0.505 -13.450 1.00 81.56 86 GLY A O 1
ATOM 695 N N . SER A 1 87 ? -2.397 0.775 -15.158 1.00 79.25 87 SER A N 1
ATOM 696 C CA . SER A 1 87 ? -2.144 -0.346 -16.077 1.00 79.25 87 SER A CA 1
ATOM 697 C C . SER A 1 87 ? -1.032 -1.299 -15.626 1.00 79.25 87 SER A C 1
ATOM 699 O O . SER A 1 87 ? -1.015 -2.442 -16.068 1.00 79.25 87 SER A O 1
ATOM 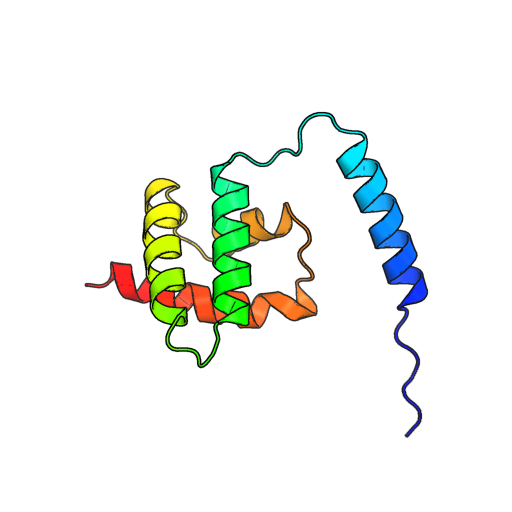701 N N . ALA A 1 88 ? -0.114 -0.847 -14.768 1.00 80.06 88 ALA A N 1
ATOM 702 C CA . ALA A 1 88 ? 0.981 -1.661 -14.247 1.00 80.06 88 ALA A CA 1
ATOM 703 C C . ALA A 1 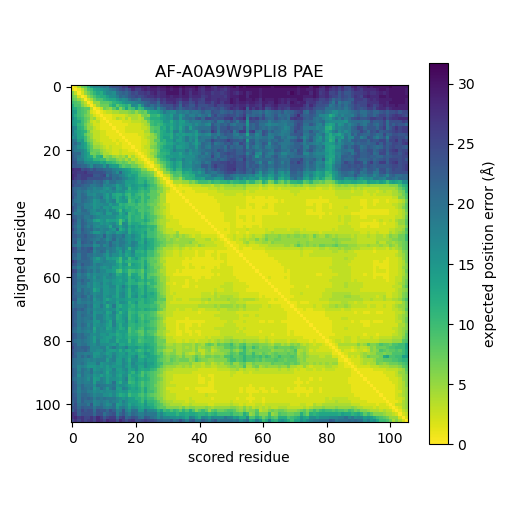88 ? 0.704 -2.157 -12.821 1.00 80.06 88 ALA A C 1
ATOM 705 O O . ALA A 1 88 ? 1.033 -3.291 -12.486 1.00 80.06 88 ALA A O 1
ATOM 706 N N . CYS A 1 89 ? 0.094 -1.315 -11.982 1.00 88.50 89 CYS A N 1
ATOM 707 C CA . CYS A 1 89 ? 0.019 -1.566 -10.545 1.00 88.50 89 CYS A CA 1
ATOM 708 C C . CYS A 1 89 ? -1.350 -2.066 -10.063 1.00 88.50 89 CYS A C 1
ATOM 710 O O . CYS A 1 89 ? -1.407 -2.656 -8.986 1.00 88.50 89 CYS A O 1
ATOM 712 N N . ASP A 1 90 ? -2.448 -1.864 -10.809 1.00 91.19 90 ASP A N 1
ATOM 713 C CA . ASP A 1 90 ? -3.797 -2.172 -10.299 1.00 91.19 90 ASP A CA 1
ATOM 714 C C . ASP A 1 90 ? -3.978 -3.668 -10.002 1.00 91.19 90 ASP A C 1
ATOM 716 O O . ASP A 1 90 ? -4.533 -4.008 -8.963 1.00 91.19 90 ASP A O 1
ATOM 720 N N . ALA A 1 91 ? -3.480 -4.562 -10.864 1.00 93.00 91 ALA A N 1
ATOM 721 C CA . ALA A 1 91 ? -3.605 -6.008 -10.655 1.00 93.00 91 ALA A CA 1
ATOM 722 C C . ALA A 1 91 ? -2.825 -6.481 -9.415 1.00 93.00 91 ALA A C 1
ATOM 724 O O . ALA A 1 91 ? -3.356 -7.210 -8.578 1.00 93.00 91 ALA A O 1
ATOM 725 N N . ALA A 1 92 ? -1.583 -6.013 -9.260 1.00 93.06 92 ALA A N 1
ATOM 726 C CA . ALA A 1 92 ? -0.741 -6.365 -8.121 1.00 93.06 92 ALA A CA 1
ATOM 727 C C . ALA A 1 92 ? -1.279 -5.781 -6.802 1.00 93.06 92 ALA A C 1
ATOM 729 O O . ALA A 1 92 ? -1.297 -6.466 -5.780 1.00 93.06 92 ALA A O 1
ATOM 730 N N . ALA A 1 93 ? -1.770 -4.538 -6.829 1.00 93.69 93 ALA A N 1
ATOM 731 C CA . ALA A 1 93 ? -2.405 -3.910 -5.675 1.00 93.69 93 ALA A CA 1
ATOM 732 C C . ALA A 1 93 ? -3.735 -4.568 -5.305 1.00 93.69 93 ALA A C 1
ATOM 734 O O . ALA A 1 93 ? -4.031 -4.679 -4.121 1.00 93.69 93 ALA A O 1
ATOM 735 N N . TYR A 1 94 ? -4.518 -5.025 -6.285 1.00 96.06 94 TYR A N 1
ATOM 736 C CA . TYR A 1 94 ? -5.754 -5.755 -6.017 1.00 96.06 94 TYR A CA 1
ATOM 737 C C . TYR A 1 94 ? -5.474 -7.097 -5.335 1.00 96.06 94 TYR A C 1
ATOM 739 O O . TYR A 1 94 ? -6.129 -7.422 -4.350 1.00 96.06 94 TYR A O 1
ATOM 747 N N . SER A 1 95 ? -4.455 -7.837 -5.785 1.00 95.75 95 SER A N 1
ATOM 748 C CA . SER A 1 95 ? -4.014 -9.066 -5.107 1.00 95.75 95 SER A CA 1
ATOM 749 C C . SER A 1 95 ? -3.629 -8.800 -3.649 1.00 95.75 95 SER A C 1
ATOM 751 O O . SER A 1 95 ? -4.085 -9.506 -2.753 1.00 95.75 95 SER A O 1
ATOM 753 N N . LEU A 1 96 ? -2.836 -7.750 -3.403 1.00 95.44 96 LEU A N 1
ATOM 754 C CA . LEU A 1 96 ? -2.458 -7.342 -2.048 1.00 95.44 96 LEU A CA 1
ATOM 755 C C . LEU A 1 96 ? -3.687 -6.942 -1.215 1.00 95.44 96 LEU A C 1
ATOM 757 O O . LEU A 1 96 ? -3.790 -7.306 -0.049 1.00 95.44 96 LEU A O 1
ATOM 761 N N . TRP A 1 97 ? -4.633 -6.214 -1.811 1.00 96.00 97 TRP A N 1
ATOM 762 C CA . TRP A 1 97 ? -5.872 -5.802 -1.155 1.00 96.00 97 TRP A CA 1
ATOM 763 C C . TRP A 1 97 ? -6.720 -7.000 -0.718 1.00 96.00 97 TRP A C 1
ATOM 765 O O . TRP A 1 97 ? -7.212 -7.014 0.407 1.00 96.00 97 TRP A O 1
ATOM 775 N N . VAL A 1 98 ? -6.846 -8.030 -1.560 1.00 96.19 98 VAL A N 1
ATOM 776 C CA . VAL A 1 98 ? -7.552 -9.269 -1.195 1.00 96.19 98 VAL A CA 1
ATOM 777 C C . VAL A 1 98 ? -6.905 -9.915 0.035 1.00 96.19 98 VAL A C 1
ATOM 779 O O . VAL A 1 98 ? -7.615 -10.229 0.988 1.00 96.19 98 VAL A O 1
ATOM 782 N N . GLU A 1 99 ? -5.573 -10.032 0.071 1.00 94.56 99 GLU A N 1
ATOM 783 C CA . GLU A 1 99 ? -4.841 -10.555 1.239 1.00 94.56 99 GLU A CA 1
ATOM 784 C C . GLU A 1 99 ? -5.124 -9.753 2.517 1.00 94.56 99 GLU A C 1
ATOM 786 O O . GLU A 1 99 ? -5.353 -10.345 3.571 1.00 94.56 99 GLU A O 1
ATOM 791 N N . VAL A 1 100 ? -5.159 -8.420 2.421 1.00 94.38 100 VAL A N 1
ATOM 792 C CA . VAL A 1 100 ? -5.505 -7.540 3.549 1.00 94.38 100 VAL A CA 1
ATOM 793 C C . VAL A 1 100 ? -6.938 -7.796 4.013 1.00 94.38 100 VAL A C 1
ATOM 795 O O . VAL A 1 100 ? -7.174 -7.988 5.202 1.00 94.38 100 VAL A O 1
ATOM 798 N N . THR A 1 101 ? -7.902 -7.874 3.092 1.00 92.38 101 THR A N 1
ATOM 799 C CA . THR A 1 101 ? -9.313 -8.076 3.465 1.00 92.38 101 THR A CA 1
ATOM 800 C C . THR A 1 101 ? -9.593 -9.427 4.122 1.00 92.38 101 THR A C 1
ATOM 802 O O . THR A 1 101 ? -10.497 -9.532 4.952 1.00 92.38 101 THR A O 1
ATOM 805 N N . LEU A 1 102 ? -8.790 -10.450 3.814 1.00 89.81 102 LEU A N 1
ATOM 806 C CA . LEU A 1 102 ? -8.873 -11.753 4.474 1.00 89.81 102 LEU A CA 1
ATOM 807 C C . LEU A 1 102 ? -8.468 -11.692 5.955 1.00 89.81 102 LEU A C 1
ATOM 809 O O . LEU A 1 102 ? -8.893 -12.553 6.724 1.00 89.81 102 LEU A O 1
ATOM 813 N N . GLN A 1 103 ? -7.693 -10.686 6.381 1.00 80.62 103 GLN A N 1
ATOM 814 C CA . GLN A 1 103 ? -7.337 -10.505 7.793 1.00 80.62 103 GLN A CA 1
ATOM 815 C C . GLN A 1 103 ? -8.535 -10.080 8.648 1.00 80.62 103 GLN A C 1
ATOM 817 O O . GLN A 1 103 ? -8.616 -10.489 9.799 1.00 80.62 103 GLN A O 1
ATOM 822 N N . PHE A 1 104 ? -9.489 -9.334 8.083 1.00 72.94 104 PHE A N 1
ATOM 823 C CA . PHE A 1 104 ? -10.680 -8.854 8.801 1.00 72.94 104 PHE A CA 1
ATOM 824 C C . PHE A 1 104 ? -11.773 -9.915 8.980 1.00 72.94 104 PHE A C 1
ATOM 826 O O . PHE A 1 104 ? -12.770 -9.667 9.649 1.00 72.94 104 PHE A O 1
ATOM 833 N N . SER A 1 105 ? -11.633 -11.074 8.329 1.00 59.62 105 SER A N 1
ATOM 834 C CA . SER A 1 105 ? -12.613 -12.170 8.390 1.00 59.62 105 SER A CA 1
ATOM 835 C C . SER A 1 105 ? -12.275 -13.226 9.455 1.00 59.62 105 SER A C 1
ATOM 837 O O . SER A 1 105 ? -12.894 -14.291 9.470 1.00 59.62 105 SER A O 1
ATOM 839 N N . LYS A 1 106 ? -11.280 -12.959 10.309 1.00 49.28 106 LYS A N 1
ATOM 840 C CA . LYS A 1 106 ? -10.933 -13.754 11.494 1.00 49.28 106 LYS A CA 1
ATOM 841 C C . LYS A 1 106 ? -11.393 -13.043 12.756 1.00 49.28 106 LYS A C 1
ATOM 843 O O . LYS A 1 106 ? -11.812 -13.771 13.679 1.00 49.28 106 LYS A O 1
#

Organism: NCBI:txid63820

Secondary structure (DSSP, 8-state):
------SHHHHHHHHHHHHHHHHTSSS-S--HHHHHHHHHHHHHHHTTTSTTHHHHHHHHHHHHHHTT--SHHHHHHHHTTSS--HHHHHHHHHHHHHHHHHHTT-

pLDDT: mean 82.48, std 14.55, range [43.72, 96.19]

Radius of gyration: 15.93 Å; Cα contacts (8 Å, |Δi|>4): 61; chains: 1; bounding box: 24×38×46 Å

Mean predicted aligned error: 10.01 Å

Sequence (106 aa):
MPYAAAPLPKLTELLKIQILTILSKPFLPLDAQGILIWILTVGGIVAVDTEKRPWFVARLGDIVESCSVREWEQFKRILRRMLWLGSACDAAAYSLWVEVTLQFSK

Foldseek 3Di:
DDDPPDVVVVVVVVVVVVVVVQVVDPDLPDDPLLVLLLVLLVVLLVCPPHPCNVVSLVVNLVSCVVVVPDDLVSSVVSNVSDPDDCVPRVVSSVVSVVSNNVVVVD

Solvent-accessible surface area (backbone atoms only — not comparable to full-atom values): 6266 Å² total; per-residue (Å²): 133,83,78,75,78,70,67,57,70,61,50,51,53,53,49,52,54,50,49,56,58,49,72,73,37,98,62,66,98,57,56,75,63,48,51,49,52,40,54,35,48,54,50,29,51,72,24,59,99,39,93,58,26,65,60,28,36,52,56,44,37,57,51,32,57,76,68,68,52,85,44,70,70,57,49,50,56,47,43,59,76,48,100,58,58,60,95,75,42,47,69,50,48,49,56,51,48,52,59,27,57,59,62,78,77,112

Nearest PDB structures (foldseek):
  5jwr-assembly2_H  TM=6.290E-01  e=4.921E+00  Thermosynechococcus vestitus BP-1
  5h2v-assembly1_A  TM=4.625E-01  e=3.153E+00  Saccharomyces cerevisiae S288C
  8k84-assembly1_A  TM=3.523E-01  e=6.498E+00  synthetic construct